Protein AF-A0A0F3GZR1-F1 (afdb_monomer)

Nearest PDB structures (foldseek):
  7pel-assembly1_E  TM=6.317E-01  e=1.493E+00  Simian T-lymphotropic virus 1
  6qbv-assembly2_D  TM=5.751E-01  e=3.504E+00  Human T-lymphotropic virus 2
  7tm9-assembly3_F  TM=6.875E-01  e=6.756E+00  Klebsiella pneumoniae subsp. pneumoniae HS11286

Mean predicted aligned error: 3.99 Å

pLDDT: mean 90.87, std 3.06, range [77.38, 94.75]

Solvent-accessible surface area (backbone atoms only — not comparable to full-atom values): 4088 Å² total; per-residue (Å²): 104,74,64,55,54,52,49,64,67,46,45,66,60,36,63,75,42,74,69,68,74,53,71,67,56,51,52,48,53,52,49,50,61,36,46,43,55,35,93,55,74,99,53,45,76,42,23,55,49,30,71,74,69,73,46,81,76,94,63,58,53,75,56,68,72,74,109

Foldseek 3Di:
DVVVVVVVQCVVVCVVVVNPDDVVNVVVSVLCQQQDADCDDPRHPQGNVCVVVVDGDPDRSVVVVVD

Sequence (67 aa):
SLVETVNSIIRPFLDASRVQITQETLNLIMFYHNHRRYAGGKRKGKAPIELLTNTELEKHWLDLIVE

Secondary structure (DSSP, 8-state):
-HHHHHHHHHHHHHHHTTT---HHHHHHHHHHHHHSPBSSSTTBT--HHHHHHS---SS-HHHHTT-

Radius of gyration: 13.2 Å; Cα contacts (8 Å, |Δi|>4): 38; chains: 1; bounding box: 33×18×32 Å

Organism: NCBI:txid29290

Structure (mmCIF, N/CA/C/O backbone):
data_AF-A0A0F3GZR1-F1
#
_entry.id   AF-A0A0F3GZR1-F1
#
loop_
_atom_site.group_PDB
_atom_site.id
_a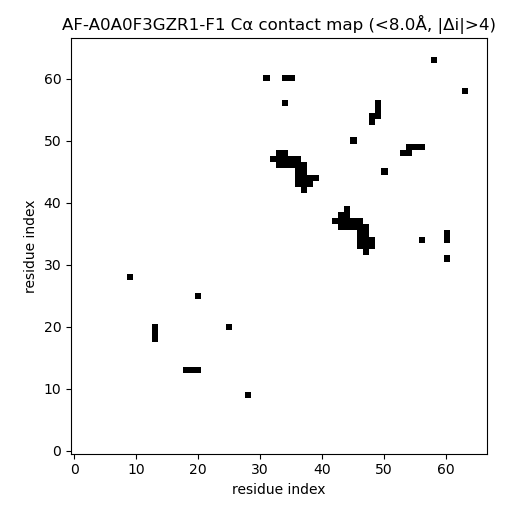tom_site.type_symbol
_atom_site.label_atom_id
_atom_site.label_alt_id
_atom_site.label_comp_id
_atom_site.label_asym_id
_atom_site.label_entity_id
_atom_site.label_seq_id
_atom_site.pdbx_PDB_ins_code
_atom_site.Cartn_x
_atom_site.Cartn_y
_atom_site.Cartn_z
_atom_site.occupancy
_atom_site.B_iso_or_equiv
_atom_site.auth_seq_id
_atom_site.auth_comp_id
_atom_site.auth_asym_id
_atom_site.auth_atom_id
_atom_site.pdbx_PDB_model_num
ATOM 1 N N . SER A 1 1 ? 13.756 9.598 8.682 1.00 85.69 1 SER A N 1
ATOM 2 C CA . SER A 1 1 ? 12.633 10.496 8.327 1.00 85.69 1 SER A CA 1
ATOM 3 C C . SER A 1 1 ? 11.497 9.658 7.741 1.00 85.69 1 SER A C 1
ATOM 5 O O . SER A 1 1 ? 11.721 8.483 7.474 1.00 85.69 1 SER A O 1
ATOM 7 N N . LEU A 1 2 ? 10.299 10.218 7.530 1.00 85.75 2 LEU A N 1
ATOM 8 C CA . LEU A 1 2 ? 9.202 9.507 6.846 1.00 85.75 2 LEU A CA 1
ATOM 9 C C . LEU A 1 2 ? 9.611 9.053 5.433 1.00 85.75 2 LEU A C 1
ATOM 11 O O . LEU A 1 2 ? 9.303 7.936 5.031 1.00 85.75 2 LEU A O 1
ATOM 15 N N . VAL A 1 3 ? 10.387 9.887 4.735 1.00 89.81 3 VAL A N 1
ATOM 16 C CA . VAL A 1 3 ? 10.966 9.580 3.419 1.00 89.81 3 VAL A CA 1
ATOM 17 C C . VAL A 1 3 ? 11.860 8.339 3.477 1.00 89.81 3 VAL A C 1
ATOM 19 O O . VAL A 1 3 ? 11.698 7.444 2.659 1.00 89.81 3 VAL A O 1
ATOM 22 N N . GLU A 1 4 ? 12.734 8.219 4.482 1.00 93.06 4 GLU A N 1
ATOM 23 C CA . GLU A 1 4 ? 13.578 7.023 4.645 1.00 93.06 4 GLU A CA 1
ATOM 24 C C . GLU A 1 4 ? 12.758 5.746 4.874 1.00 93.06 4 GLU A C 1
ATOM 26 O O . GLU A 1 4 ? 13.090 4.687 4.343 1.00 93.06 4 GLU A O 1
ATOM 31 N N . THR A 1 5 ? 11.655 5.830 5.624 1.00 90.38 5 THR A N 1
ATOM 32 C CA . THR A 1 5 ? 10.758 4.682 5.823 1.00 90.38 5 THR A CA 1
ATOM 33 C C . THR A 1 5 ? 10.099 4.261 4.514 1.00 90.38 5 THR A C 1
ATOM 35 O O . THR A 1 5 ? 10.083 3.073 4.197 1.00 90.38 5 THR A O 1
ATOM 38 N N . VAL A 1 6 ? 9.602 5.220 3.730 1.00 88.62 6 VAL A N 1
ATOM 39 C CA . VAL A 1 6 ? 9.017 4.945 2.410 1.00 88.62 6 VAL A CA 1
ATOM 40 C C . VAL A 1 6 ? 10.069 4.353 1.468 1.00 88.62 6 VAL A C 1
ATOM 42 O O . VAL A 1 6 ? 9.820 3.319 0.853 1.00 88.62 6 VAL A O 1
ATOM 45 N N . ASN A 1 7 ? 11.281 4.911 1.435 1.00 90.81 7 ASN A N 1
ATOM 46 C CA . ASN A 1 7 ? 12.390 4.370 0.646 1.00 90.81 7 ASN A CA 1
ATOM 47 C C . ASN A 1 7 ? 12.720 2.926 1.044 1.00 90.81 7 ASN A C 1
ATOM 49 O O . ASN A 1 7 ? 12.917 2.076 0.177 1.00 90.81 7 ASN A O 1
ATOM 53 N N . SER A 1 8 ? 12.738 2.619 2.343 1.00 92.62 8 SER A N 1
ATOM 54 C CA . SER A 1 8 ? 12.967 1.254 2.824 1.00 92.62 8 SER A CA 1
ATOM 55 C C . SER A 1 8 ? 11.878 0.273 2.384 1.00 92.62 8 SER A C 1
ATOM 57 O O . SER A 1 8 ? 12.181 -0.899 2.182 1.00 92.62 8 SER A O 1
ATOM 59 N N . ILE A 1 9 ? 10.633 0.728 2.240 1.00 90.06 9 ILE A N 1
ATOM 60 C CA . ILE A 1 9 ? 9.509 -0.092 1.768 1.00 90.06 9 ILE A CA 1
ATOM 61 C C . ILE A 1 9 ? 9.597 -0.339 0.260 1.00 90.06 9 ILE A C 1
ATOM 63 O O . ILE A 1 9 ? 9.226 -1.418 -0.194 1.00 90.06 9 ILE A O 1
ATOM 67 N N . ILE A 1 10 ? 10.085 0.638 -0.511 1.00 90.88 10 ILE A N 1
ATOM 68 C CA . ILE A 1 10 ? 10.161 0.555 -1.977 1.00 90.88 10 ILE A CA 1
ATOM 69 C C . ILE A 1 10 ? 11.378 -0.269 -2.443 1.00 90.88 10 ILE A C 1
ATOM 71 O O . ILE A 1 10 ? 11.287 -0.969 -3.451 1.00 90.88 10 ILE A O 1
ATOM 75 N N . ARG A 1 11 ? 12.499 -0.239 -1.704 1.00 92.56 11 ARG A N 1
ATOM 76 C CA . ARG A 1 11 ? 13.760 -0.935 -2.052 1.00 92.56 11 ARG A CA 1
ATOM 77 C C . ARG A 1 11 ? 13.594 -2.396 -2.503 1.00 92.56 11 ARG A C 1
ATOM 79 O O . ARG A 1 11 ? 14.090 -2.703 -3.581 1.00 92.56 11 ARG A O 1
ATOM 86 N N . PRO A 1 12 ? 12.848 -3.271 -1.798 1.00 92.25 12 PRO A N 1
ATOM 87 C CA . PRO A 1 12 ? 12.672 -4.659 -2.231 1.00 92.25 12 PRO A CA 1
ATOM 88 C C . PRO A 1 12 ? 12.082 -4.802 -3.643 1.00 92.25 12 PRO A C 1
ATOM 90 O O . PRO A 1 12 ? 12.449 -5.715 -4.377 1.00 92.25 12 PRO A O 1
ATOM 93 N N . PHE A 1 13 ? 11.190 -3.891 -4.046 1.00 90.69 13 PHE A N 1
ATOM 94 C CA . PHE A 1 13 ? 10.596 -3.896 -5.385 1.00 90.69 13 PHE A CA 1
ATOM 95 C C . PHE A 1 13 ? 11.591 -3.424 -6.454 1.00 90.69 13 PHE A C 1
ATOM 97 O O . PHE A 1 13 ? 11.626 -3.974 -7.557 1.00 90.69 13 PHE A O 1
ATOM 104 N N . LEU A 1 14 ? 12.419 -2.428 -6.123 1.00 89.25 14 LEU A N 1
ATOM 105 C CA . LEU A 1 14 ? 13.479 -1.924 -7.003 1.00 89.25 14 LEU A CA 1
ATOM 106 C C . LEU A 1 14 ? 14.558 -2.980 -7.243 1.00 89.25 14 LEU A C 1
ATOM 108 O O . LEU A 1 14 ? 14.950 -3.197 -8.391 1.00 89.25 14 LEU A O 1
ATOM 112 N N . ASP A 1 15 ? 14.987 -3.659 -6.179 1.00 91.12 15 ASP A N 1
ATOM 113 C CA . ASP A 1 15 ? 16.009 -4.705 -6.241 1.00 91.12 15 ASP A CA 1
ATOM 114 C C . ASP A 1 15 ? 15.522 -5.889 -7.092 1.00 91.12 15 ASP A C 1
ATOM 116 O O . ASP A 1 15 ? 16.240 -6.353 -7.980 1.00 91.12 15 ASP A O 1
ATOM 120 N N . ALA A 1 16 ? 14.262 -6.308 -6.909 1.00 89.88 16 ALA A N 1
ATOM 121 C CA . ALA A 1 16 ? 13.634 -7.351 -7.724 1.00 89.88 16 ALA A CA 1
ATOM 122 C C . ALA A 1 16 ? 13.526 -6.970 -9.214 1.00 89.88 16 ALA A C 1
ATOM 124 O O . ALA A 1 16 ? 13.625 -7.834 -10.084 1.00 89.88 16 ALA A O 1
ATOM 125 N N . SER A 1 17 ? 13.371 -5.678 -9.514 1.00 86.38 17 SER A N 1
ATOM 126 C CA . SER A 1 17 ? 13.228 -5.161 -10.883 1.00 86.38 17 SER A CA 1
ATOM 127 C C . SER A 1 17 ? 14.561 -4.749 -11.519 1.00 86.38 17 SER A C 1
ATOM 129 O O . SER A 1 17 ? 14.568 -4.171 -12.604 1.00 86.38 17 SER A O 1
ATOM 131 N N . ARG A 1 18 ? 15.705 -4.986 -10.854 1.00 86.38 18 ARG A N 1
ATOM 132 C CA . ARG A 1 18 ? 17.034 -4.498 -11.284 1.00 86.38 18 ARG A CA 1
ATOM 133 C C . ARG A 1 18 ? 17.032 -2.996 -11.613 1.00 86.38 18 ARG A C 1
ATOM 135 O O . ARG A 1 18 ? 17.693 -2.563 -12.556 1.00 86.38 18 ARG A O 1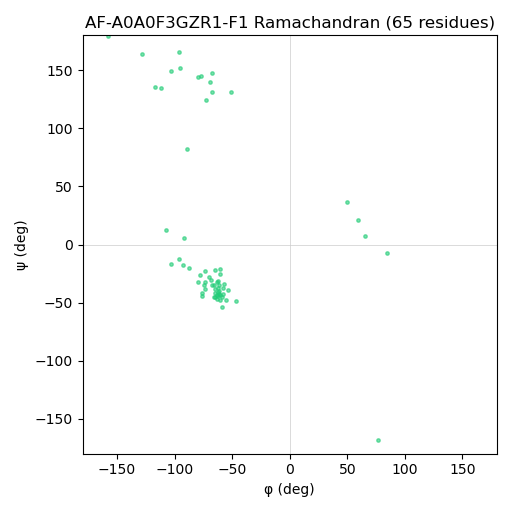
ATOM 142 N N . VAL A 1 19 ? 16.269 -2.212 -10.846 1.00 81.88 19 VAL A N 1
ATOM 143 C CA . VAL A 1 19 ? 16.099 -0.754 -11.015 1.00 81.88 19 VAL A CA 1
ATOM 144 C C . VAL A 1 19 ? 15.390 -0.348 -12.329 1.00 81.88 19 VAL A C 1
ATOM 146 O O . VAL A 1 19 ? 15.250 0.835 -12.619 1.00 81.88 19 VAL A O 1
ATOM 149 N N . GLN A 1 20 ? 14.861 -1.299 -13.106 1.00 86.12 20 GLN A N 1
ATOM 150 C CA . GLN A 1 20 ? 14.025 -1.031 -14.283 1.00 86.12 20 GLN A CA 1
ATOM 151 C C . GLN A 1 20 ? 12.553 -0.944 -13.861 1.00 86.12 20 GLN A C 1
ATOM 153 O O . GLN A 1 20 ? 11.813 -1.923 -13.930 1.00 86.12 20 GLN A O 1
ATOM 158 N N . ILE A 1 21 ? 12.134 0.224 -13.369 1.00 87.88 21 ILE A N 1
ATOM 159 C CA . ILE A 1 21 ? 10.761 0.474 -12.913 1.00 87.88 21 ILE A CA 1
ATOM 160 C C . ILE A 1 21 ? 10.106 1.564 -13.764 1.00 87.88 21 ILE A C 1
ATOM 162 O O . ILE A 1 21 ? 10.707 2.605 -14.023 1.00 87.88 21 ILE A O 1
ATOM 166 N N . THR A 1 22 ? 8.854 1.331 -14.158 1.00 91.62 22 THR A N 1
ATOM 167 C CA . THR A 1 22 ? 7.999 2.322 -14.821 1.00 91.62 22 THR A CA 1
ATOM 168 C C . THR A 1 22 ? 7.084 3.023 -13.814 1.00 91.62 22 THR A C 1
ATOM 170 O O . THR A 1 22 ? 6.907 2.566 -12.679 1.00 91.62 22 THR A O 1
ATOM 173 N N . GLN A 1 23 ? 6.473 4.137 -14.221 1.00 91.50 23 GLN A N 1
ATOM 174 C CA . GLN A 1 23 ? 5.540 4.874 -13.367 1.00 91.50 23 GLN A CA 1
ATOM 175 C C . GLN A 1 23 ? 4.318 4.024 -12.983 1.00 91.50 23 GLN A C 1
ATOM 177 O 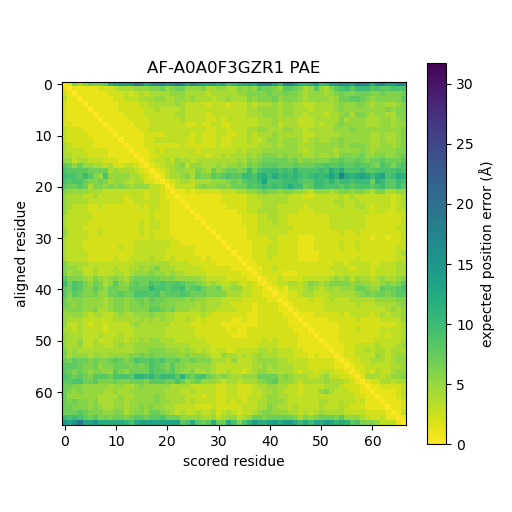O . GLN A 1 23 ? 3.836 4.111 -11.856 1.00 91.50 23 GLN A O 1
ATOM 182 N N . GLU A 1 24 ? 3.846 3.163 -13.880 1.00 92.88 24 GLU A N 1
ATOM 183 C CA . GLU A 1 24 ? 2.729 2.245 -13.642 1.00 92.88 24 GLU A CA 1
ATOM 184 C C . GLU A 1 24 ? 3.057 1.266 -12.509 1.00 92.88 24 GLU A C 1
ATOM 186 O O . GLU A 1 24 ? 2.247 1.063 -11.604 1.00 92.88 24 GLU A O 1
ATOM 191 N N . THR A 1 25 ? 4.280 0.732 -12.491 1.00 90.88 25 THR A N 1
ATOM 192 C CA . THR A 1 25 ? 4.761 -0.129 -11.404 1.00 90.88 25 THR A CA 1
ATOM 193 C C . THR A 1 25 ? 4.851 0.634 -10.079 1.00 90.88 25 THR A C 1
ATOM 195 O O . THR A 1 25 ? 4.494 0.093 -9.033 1.00 90.88 25 THR A O 1
ATOM 198 N N . LEU A 1 26 ? 5.264 1.907 -10.089 1.00 91.62 26 LEU A N 1
ATOM 199 C CA . LEU A 1 26 ? 5.249 2.743 -8.879 1.00 91.62 26 LEU A CA 1
ATOM 200 C C . LEU A 1 26 ? 3.826 3.002 -8.373 1.00 91.62 26 LEU A C 1
ATOM 202 O O . LEU A 1 26 ? 3.583 2.913 -7.168 1.00 91.62 26 LEU A O 1
ATOM 206 N N . ASN A 1 27 ? 2.883 3.275 -9.276 1.00 93.12 27 ASN A N 1
ATOM 207 C CA . ASN A 1 27 ? 1.470 3.451 -8.938 1.00 93.12 27 ASN A CA 1
ATOM 208 C C . ASN A 1 27 ? 0.897 2.168 -8.321 1.00 93.12 27 ASN A C 1
ATOM 210 O O . ASN A 1 27 ? 0.183 2.232 -7.321 1.00 93.12 27 ASN A O 1
ATOM 214 N N . LEU A 1 28 ? 1.283 1.005 -8.850 1.00 93.12 28 LEU A N 1
ATOM 215 C CA . LEU A 1 28 ? 0.908 -0.295 -8.305 1.00 93.12 28 LEU A CA 1
ATOM 216 C C . LEU A 1 28 ? 1.462 -0.518 -6.890 1.00 93.12 28 LEU A C 1
ATOM 218 O O . LEU A 1 28 ? 0.725 -0.922 -5.990 1.00 93.12 28 LEU A O 1
ATOM 222 N N . ILE A 1 29 ? 2.746 -0.221 -6.663 1.00 92.50 29 ILE A N 1
ATOM 223 C CA . ILE A 1 29 ? 3.371 -0.326 -5.334 1.00 92.50 29 ILE A CA 1
ATOM 224 C C . ILE A 1 29 ? 2.671 0.607 -4.340 1.00 92.50 29 ILE A C 1
ATOM 226 O O . ILE A 1 29 ? 2.377 0.202 -3.212 1.00 92.50 29 ILE A O 1
ATOM 230 N N . MET A 1 30 ? 2.378 1.840 -4.761 1.00 92.94 30 MET A N 1
ATOM 231 C CA . MET A 1 30 ? 1.648 2.822 -3.961 1.00 92.94 30 MET A CA 1
ATOM 232 C C . MET A 1 3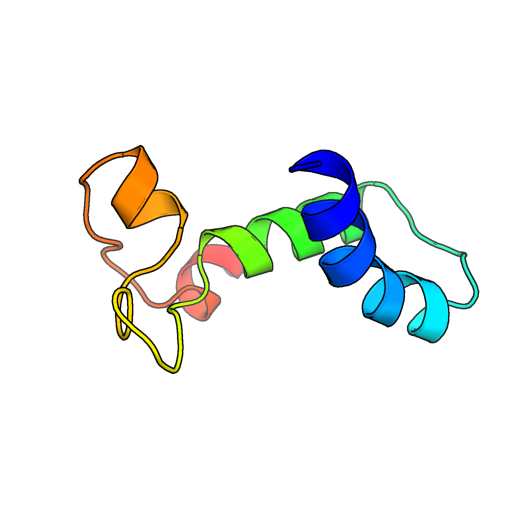0 ? 0.247 2.314 -3.600 1.00 92.94 30 MET A C 1
ATOM 234 O O . MET A 1 30 ? -0.135 2.350 -2.427 1.00 92.94 30 MET A O 1
ATOM 238 N N . PHE A 1 31 ? -0.490 1.793 -4.584 1.00 94.75 31 PHE A N 1
ATOM 239 C CA . PHE A 1 31 ? -1.819 1.222 -4.392 1.00 94.75 31 PHE A CA 1
ATOM 240 C C . PHE A 1 31 ? -1.781 0.061 -3.397 1.00 94.75 31 PHE A C 1
ATOM 242 O O . PHE A 1 31 ? -2.474 0.101 -2.378 1.00 94.75 31 PHE A O 1
ATOM 249 N N . TYR A 1 32 ? -0.918 -0.929 -3.640 1.00 93.38 32 TYR A N 1
ATOM 250 C CA . TYR A 1 32 ? -0.751 -2.086 -2.764 1.00 93.38 32 TYR A CA 1
ATOM 251 C C . TYR A 1 32 ? -0.420 -1.662 -1.332 1.00 93.38 32 TYR A C 1
ATOM 253 O O . TYR A 1 32 ? -1.034 -2.138 -0.376 1.00 93.38 32 TYR A O 1
ATOM 261 N N . HIS A 1 33 ? 0.535 -0.746 -1.162 1.00 92.44 33 HIS A N 1
ATOM 262 C CA . HIS A 1 33 ? 0.942 -0.305 0.163 1.00 92.44 33 HIS A CA 1
ATOM 263 C C . HIS A 1 33 ? -0.203 0.377 0.923 1.00 92.44 33 HIS A C 1
ATOM 265 O O . HIS A 1 33 ? -0.368 0.117 2.113 1.00 92.44 33 HIS A O 1
ATOM 271 N N . ASN A 1 34 ? -1.001 1.209 0.252 1.00 93.69 34 ASN A N 1
ATOM 272 C CA . ASN A 1 34 ? -2.059 1.987 0.897 1.00 93.69 34 ASN A CA 1
ATOM 273 C C . ASN A 1 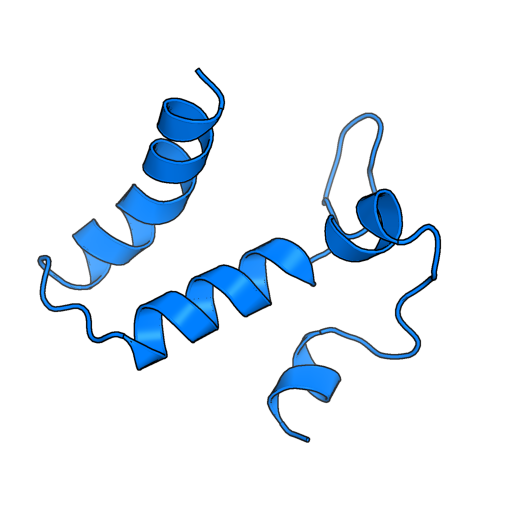34 ? -3.328 1.182 1.205 1.00 93.69 34 ASN A C 1
ATOM 275 O O . ASN A 1 34 ? -4.031 1.527 2.156 1.00 93.69 34 ASN A O 1
ATOM 279 N N . HIS A 1 35 ? -3.597 0.116 0.449 1.00 94.38 35 HIS A N 1
ATOM 280 C CA . HIS A 1 35 ? -4.817 -0.688 0.588 1.00 94.38 35 HIS A CA 1
ATOM 281 C C . HIS A 1 35 ? -4.596 -2.021 1.315 1.00 94.38 35 HIS A C 1
ATOM 283 O O . HIS A 1 35 ? -5.554 -2.621 1.805 1.00 94.38 35 HIS A O 1
ATOM 289 N N . ARG A 1 36 ? -3.349 -2.495 1.453 1.00 92.31 36 ARG A N 1
ATOM 290 C CA . ARG A 1 36 ? -3.078 -3.700 2.249 1.00 92.31 36 ARG A CA 1
ATOM 291 C C . ARG A 1 36 ? -3.312 -3.434 3.739 1.00 92.31 36 ARG A C 1
ATOM 293 O O . ARG A 1 36 ? -2.888 -2.416 4.287 1.00 92.31 36 ARG A O 1
ATOM 300 N N . ARG A 1 37 ? -3.904 -4.406 4.430 1.00 93.69 37 ARG A N 1
ATOM 301 C CA . ARG A 1 37 ? -4.082 -4.355 5.887 1.00 93.69 37 ARG A CA 1
ATOM 302 C C . ARG A 1 37 ? -2.791 -4.733 6.611 1.00 93.69 37 ARG A C 1
ATOM 304 O O . ARG A 1 37 ? -2.051 -5.617 6.178 1.00 93.69 37 ARG A O 1
ATOM 311 N N . TYR A 1 38 ? -2.516 -4.089 7.741 1.00 92.19 38 TYR A N 1
ATOM 312 C CA . TYR A 1 38 ? -1.375 -4.459 8.576 1.00 92.19 38 TYR A CA 1
ATOM 313 C C . TYR A 1 38 ? -1.580 -5.841 9.210 1.00 92.19 38 TYR A C 1
ATOM 315 O O . TYR A 1 38 ? -2.599 -6.099 9.852 1.00 92.19 38 TYR A O 1
ATOM 323 N N . ALA A 1 39 ? -0.570 -6.706 9.098 1.00 89.88 39 ALA A N 1
ATOM 324 C CA . ALA A 1 39 ? -0.595 -8.049 9.680 1.00 89.88 39 ALA A CA 1
ATOM 325 C C . ALA A 1 39 ? -0.434 -8.061 11.217 1.00 89.88 39 ALA A C 1
ATOM 327 O O . ALA A 1 39 ? -0.859 -9.006 11.882 1.00 89.88 39 ALA A O 1
ATOM 328 N N . GLY A 1 40 ? 0.156 -7.012 11.803 1.00 90.44 40 GLY A N 1
ATOM 329 C CA . GLY A 1 40 ? 0.487 -6.964 13.227 1.00 90.44 40 GLY A CA 1
ATOM 330 C C . GLY A 1 40 ? 0.652 -5.553 13.793 1.00 90.44 40 GLY A C 1
ATOM 331 O O . GLY A 1 40 ? 0.522 -4.554 13.086 1.00 90.44 40 GLY A O 1
ATOM 332 N N . GLY A 1 41 ? 0.940 -5.486 15.094 1.00 91.62 41 GLY A N 1
ATOM 333 C CA . GLY A 1 41 ? 1.120 -4.236 15.836 1.00 91.62 41 GLY A CA 1
ATOM 334 C C . GLY A 1 41 ? -0.189 -3.511 16.168 1.00 91.62 41 GLY A C 1
ATOM 335 O O . GLY A 1 41 ? -1.281 -4.050 16.011 1.00 91.62 41 GLY A O 1
ATOM 336 N N . LYS A 1 42 ? -0.076 -2.254 16.618 1.00 91.75 42 LYS A N 1
ATOM 337 C CA . LYS A 1 42 ? -1.215 -1.431 17.080 1.00 91.75 42 LYS A CA 1
ATOM 338 C C . LYS A 1 42 ? -2.290 -1.180 16.013 1.00 91.75 42 LYS A C 1
ATOM 340 O O . LYS A 1 42 ? -3.410 -0.835 16.355 1.00 91.75 42 LYS A O 1
ATOM 345 N N . ARG A 1 43 ? -1.937 -1.315 14.731 1.00 90.94 43 ARG A N 1
ATOM 346 C CA . ARG A 1 43 ? -2.801 -1.036 13.569 1.00 90.94 43 ARG A CA 1
ATOM 347 C C . ARG A 1 43 ? -3.264 -2.313 12.861 1.00 90.94 43 ARG A C 1
ATOM 349 O O . ARG A 1 43 ? -3.733 -2.242 11.728 1.00 90.94 43 ARG A O 1
ATOM 356 N N . LYS A 1 44 ? -3.078 -3.480 13.490 1.00 94.00 44 LYS A N 1
ATOM 357 C CA . LYS A 1 44 ? -3.433 -4.783 12.919 1.00 94.00 44 LYS A CA 1
ATOM 358 C C . LYS A 1 44 ? -4.876 -4.771 12.409 1.00 94.00 44 LYS A C 1
ATOM 360 O O . LYS A 1 44 ? -5.780 -4.356 13.125 1.00 94.00 44 LYS A O 1
ATOM 365 N N . GLY A 1 45 ? -5.073 -5.244 11.181 1.00 9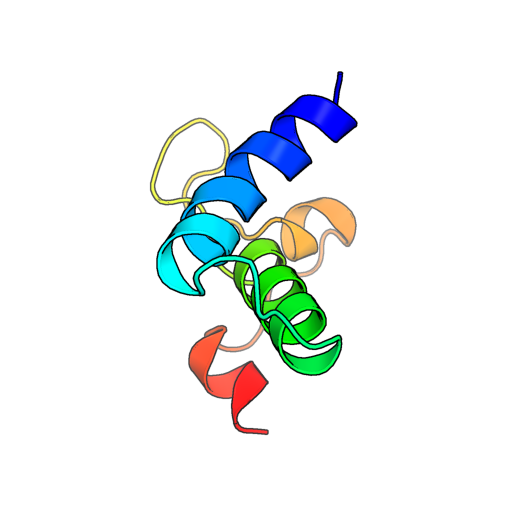2.19 45 GLY A N 1
ATOM 366 C CA . GLY A 1 45 ? -6.390 -5.334 10.548 1.00 92.19 45 GLY A CA 1
ATOM 367 C C . GLY A 1 45 ? -6.882 -4.057 9.860 1.00 92.19 45 GLY A C 1
ATOM 368 O O . GLY A 1 45 ? -7.884 -4.139 9.161 1.00 92.19 45 GLY A O 1
ATOM 369 N N . LYS A 1 46 ? -6.182 -2.923 9.989 1.00 93.00 46 LYS A N 1
ATOM 370 C CA . LYS A 1 46 ? -6.480 -1.679 9.258 1.00 93.00 46 LYS A CA 1
ATOM 371 C C . LYS A 1 46 ? -5.496 -1.468 8.107 1.00 93.00 46 LYS A C 1
ATOM 373 O O . LYS A 1 46 ? -4.339 -1.886 8.204 1.00 93.00 46 LYS A O 1
ATOM 378 N N . ALA A 1 47 ? -5.933 -0.827 7.033 1.00 94.50 47 ALA A N 1
ATOM 379 C CA . ALA A 1 47 ? -5.108 -0.369 5.923 1.00 94.50 47 ALA A CA 1
ATOM 380 C C . ALA A 1 47 ? -4.704 1.106 6.115 1.00 94.50 47 ALA A C 1
ATOM 382 O O . ALA A 1 47 ? -5.436 1.866 6.754 1.00 94.50 47 ALA A O 1
ATOM 383 N N . PRO A 1 48 ? -3.549 1.550 5.583 1.00 93.69 48 PRO A N 1
ATOM 384 C CA . PRO A 1 48 ? -3.117 2.943 5.707 1.00 93.69 48 PRO A CA 1
ATOM 385 C C . PRO A 1 48 ? -4.153 3.964 5.232 1.00 93.69 48 PRO A C 1
ATOM 387 O O . PRO A 1 48 ? -4.330 4.988 5.890 1.00 93.69 48 PRO A O 1
ATOM 390 N N . ILE A 1 49 ? -4.859 3.677 4.135 1.00 94.62 49 ILE A N 1
ATOM 391 C CA . ILE A 1 49 ? -5.891 4.574 3.606 1.00 94.62 49 ILE A CA 1
ATOM 392 C C . ILE A 1 49 ? -7.082 4.715 4.562 1.00 94.62 49 ILE A C 1
ATOM 394 O O . ILE A 1 49 ? -7.608 5.815 4.714 1.00 94.62 49 ILE A O 1
ATOM 398 N N . GLU A 1 50 ? -7.442 3.650 5.284 1.00 94.44 50 GLU A N 1
ATOM 399 C CA . GLU A 1 50 ? -8.515 3.681 6.287 1.00 94.44 50 GLU A CA 1
ATOM 400 C C . GLU A 1 50 ? -8.129 4.557 7.479 1.00 94.44 50 GLU A C 1
ATOM 402 O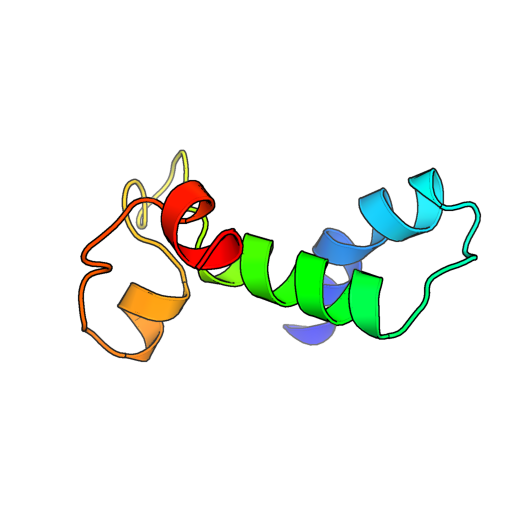 O . GLU A 1 50 ? -8.959 5.259 8.039 1.00 94.44 50 GLU A O 1
ATOM 407 N N . LEU A 1 51 ? -6.849 4.563 7.855 1.00 93.12 51 LEU A N 1
ATOM 408 C CA . LEU A 1 51 ? -6.352 5.417 8.935 1.00 93.12 51 LEU A CA 1
ATOM 409 C C . LEU A 1 51 ? -6.269 6.890 8.523 1.00 93.12 51 LEU A C 1
ATOM 411 O O . LEU A 1 51 ? -6.412 7.765 9.372 1.00 93.12 51 LEU A O 1
ATOM 415 N N . LEU A 1 52 ? -5.992 7.156 7.244 1.00 93.69 52 LEU A N 1
ATOM 416 C CA . LEU A 1 52 ? -5.884 8.511 6.707 1.00 93.69 52 LEU A CA 1
ATOM 417 C C . LEU A 1 52 ? -7.260 9.155 6.514 1.00 93.69 52 LEU A C 1
ATOM 419 O O . LEU A 1 52 ? -7.443 10.324 6.838 1.00 93.69 52 LEU A O 1
ATOM 423 N N . THR A 1 53 ? -8.203 8.394 5.961 1.00 94.25 53 THR A N 1
ATOM 424 C CA . THR A 1 53 ? -9.544 8.878 5.596 1.00 94.25 53 THR A CA 1
ATOM 425 C C . THR A 1 53 ? -10.573 8.666 6.698 1.00 94.25 53 THR A C 1
ATOM 427 O O . THR A 1 53 ? -11.618 9.307 6.687 1.00 94.25 53 THR A O 1
ATOM 430 N N . ASN A 1 54 ? -10.271 7.791 7.661 1.00 92.81 54 ASN A N 1
ATOM 431 C CA . ASN A 1 54 ? -11.206 7.305 8.671 1.00 92.81 54 ASN A CA 1
ATOM 432 C C . ASN A 1 54 ? -12.436 6.585 8.077 1.00 92.81 54 ASN A C 1
ATOM 434 O O . ASN A 1 54 ? -13.460 6.454 8.746 1.00 92.81 54 ASN A O 1
ATOM 438 N N . THR A 1 55 ? -12.317 6.102 6.837 1.00 91.88 55 THR A N 1
ATOM 439 C CA . THR A 1 55 ? -13.330 5.324 6.116 1.00 91.88 55 THR A CA 1
ATOM 440 C C . THR A 1 55 ? -12.828 3.898 5.932 1.00 91.88 55 THR A C 1
ATOM 442 O O . THR A 1 55 ? -11.671 3.694 5.569 1.00 91.88 55 THR A O 1
ATOM 445 N N . GLU A 1 56 ? -13.671 2.899 6.184 1.00 90.69 56 GLU A N 1
ATOM 446 C CA . GLU A 1 56 ? -13.301 1.495 5.974 1.00 90.69 56 GLU A CA 1
ATOM 447 C C . GLU A 1 56 ? -13.349 1.118 4.490 1.00 90.69 56 GLU A C 1
ATOM 449 O O . GLU A 1 56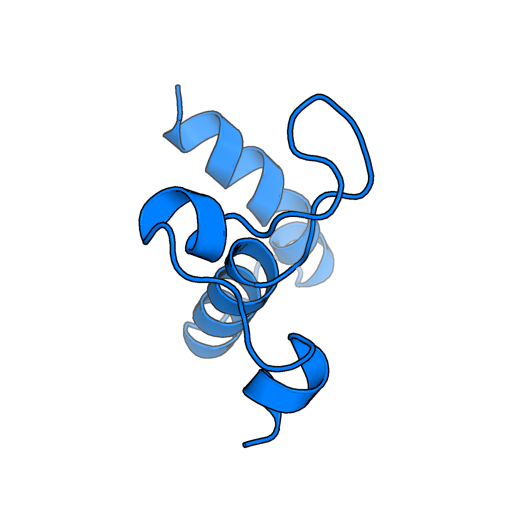 ? -14.193 1.603 3.737 1.00 90.69 56 GLU A O 1
ATOM 454 N N . LEU A 1 57 ? -12.440 0.240 4.065 1.00 88.50 57 LEU A N 1
ATOM 455 C CA . LEU A 1 57 ? -12.469 -0.318 2.716 1.00 88.50 57 LEU A CA 1
ATOM 456 C C . LEU A 1 57 ? -13.622 -1.317 2.598 1.00 88.50 57 LEU A C 1
ATOM 458 O O . LEU A 1 57 ? -13.674 -2.298 3.342 1.00 88.50 57 LEU A O 1
ATOM 462 N N . GLU A 1 58 ? -14.502 -1.091 1.623 1.00 86.38 58 GLU A N 1
ATOM 463 C CA . GLU A 1 58 ? -15.674 -1.940 1.372 1.00 86.38 58 GLU A CA 1
ATOM 464 C C . GLU A 1 58 ? -15.302 -3.336 0.854 1.00 86.38 58 GLU A C 1
ATOM 466 O O . GLU A 1 58 ? -16.003 -4.311 1.120 1.00 86.38 58 GLU A O 1
ATOM 471 N N . LYS A 1 59 ? -14.190 -3.438 0.118 1.00 89.31 59 LYS A N 1
ATOM 472 C CA . LYS A 1 59 ? -13.730 -4.665 -0.544 1.00 89.31 59 LYS A CA 1
ATOM 473 C C . LYS A 1 59 ? -12.279 -4.974 -0.208 1.00 89.31 59 LYS A C 1
ATOM 475 O O . LYS A 1 59 ? -11.533 -4.123 0.288 1.00 89.31 59 LYS A O 1
ATOM 480 N N . HIS A 1 60 ? -11.864 -6.210 -0.480 1.00 89.00 60 HIS A N 1
ATOM 481 C CA . HIS A 1 60 ? -10.463 -6.570 -0.352 1.00 89.00 60 HIS A CA 1
ATOM 482 C C . HIS A 1 60 ? -9.646 -5.835 -1.425 1.00 89.00 60 HIS A C 1
ATOM 484 O O . HIS A 1 60 ? -10.114 -5.597 -2.533 1.00 89.00 60 HIS A O 1
ATOM 490 N N . TRP A 1 61 ? -8.398 -5.477 -1.119 1.00 89.50 61 TRP A N 1
ATOM 491 C CA . TRP A 1 61 ? -7.568 -4.683 -2.034 1.00 89.50 61 TRP A CA 1
ATOM 492 C C . TRP A 1 61 ? -7.313 -5.368 -3.388 1.00 89.50 61 TRP A C 1
ATOM 494 O O . TRP A 1 61 ? -7.076 -4.682 -4.376 1.00 89.50 61 TRP A O 1
ATOM 504 N N . LEU A 1 62 ? -7.370 -6.705 -3.434 1.00 90.50 62 LEU A N 1
ATOM 505 C CA . LEU A 1 62 ? -7.302 -7.474 -4.684 1.00 90.50 62 LEU A CA 1
ATOM 506 C C . LEU A 1 62 ? -8.550 -7.311 -5.552 1.00 90.50 62 LEU A C 1
ATOM 508 O O . LEU A 1 62 ? -8.447 -7.447 -6.761 1.00 90.50 62 LEU A O 1
ATOM 512 N N . ASP A 1 63 ? -9.706 -7.038 -4.959 1.00 92.19 63 ASP A N 1
ATOM 513 C CA . ASP A 1 63 ? -10.917 -6.776 -5.734 1.00 92.19 63 ASP A CA 1
ATOM 514 C C . ASP A 1 63 ? -10.839 -5.356 -6.313 1.00 92.19 63 ASP A C 1
ATOM 516 O O . ASP A 1 63 ? -11.080 -5.148 -7.494 1.00 92.19 63 ASP A O 1
ATOM 520 N N . LEU A 1 64 ? -10.373 -4.396 -5.504 1.00 90.38 64 LEU A N 1
ATOM 521 C CA . LEU A 1 64 ? -10.256 -2.980 -5.874 1.00 90.38 64 LEU A CA 1
ATOM 522 C C . LEU A 1 64 ? -9.254 -2.688 -7.002 1.00 90.38 64 LEU A C 1
ATOM 524 O O . LEU A 1 64 ? -9.320 -1.625 -7.603 1.00 90.38 64 LEU A O 1
ATOM 528 N N . ILE A 1 65 ? -8.281 -3.570 -7.243 1.00 89.69 65 ILE A N 1
ATOM 529 C CA . ILE A 1 65 ? -7.279 -3.377 -8.306 1.00 89.69 65 ILE A CA 1
ATOM 530 C C . ILE A 1 65 ? -7.730 -3.923 -9.666 1.00 89.69 65 ILE A C 1
ATOM 532 O O . ILE A 1 65 ? -7.145 -3.577 -10.689 1.00 89.69 65 ILE A O 1
ATOM 536 N N . VAL A 1 66 ? -8.711 -4.826 -9.669 1.00 88.81 66 VAL A N 1
ATOM 537 C CA . VAL A 1 66 ? -9.209 -5.492 -10.884 1.00 88.81 66 VAL A CA 1
ATOM 538 C C . VAL A 1 66 ? -10.458 -4.792 -11.435 1.00 88.81 66 VAL A C 1
ATOM 540 O O . VAL A 1 66 ? -10.855 -5.066 -12.565 1.00 88.81 66 VAL A O 1
ATOM 543 N N . GLU A 1 67 ? -11.056 -3.892 -10.653 1.00 77.38 67 GLU A N 1
ATOM 544 C CA . GLU A 1 67 ? -12.107 -2.961 -11.088 1.00 77.38 67 GLU A CA 1
ATOM 545 C C . GLU A 1 67 ? -11.583 -1.902 -12.065 1.00 77.38 67 GLU A C 1
ATOM 547 O O . GLU A 1 67 ? -12.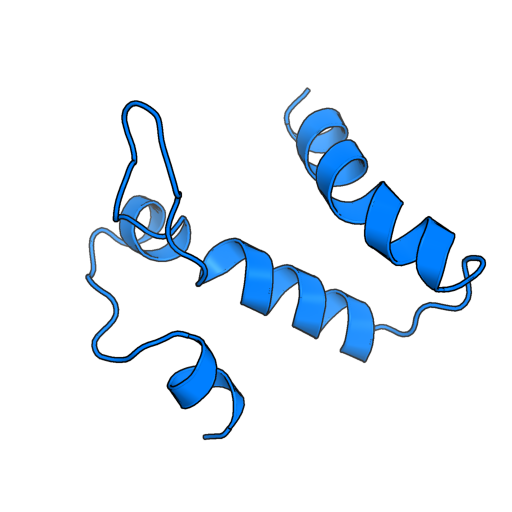295 -1.656 -13.067 1.00 77.38 67 GLU A O 1
#